Protein AF-A0A1R1PCW1-F1 (afdb_monomer)

Solvent-accessible surface area (backbone atoms only — not comparable to full-atom values): 8285 Å² total; per-residue (Å²): 112,79,89,74,52,77,77,61,28,84,43,66,65,52,52,36,49,48,35,47,77,70,42,44,34,73,28,64,72,43,36,68,66,55,45,55,76,49,41,40,79,37,82,90,76,68,29,29,29,62,71,66,71,67,72,81,50,54,88,47,50,63,68,68,56,58,61,40,69,59,58,64,65,68,53,95,63,94,82,86,73,84,43,74,48,94,74,77,80,56,69,50,81,90,45,47,76,38,50,60,54,39,39,44,66,66,45,47,50,54,51,50,53,53,34,55,75,67,64,71,56,57,70,67,60,52,52,55,51,49,63,63,65,76,73,116

Sequence (136 aa):
MLILRPQSFPNYAGAINYYIYSGLINNLDSACLSVPSLVRLNEETSKYEWVTDLLSSRAYWESWYKDMSKKFISLSVPRLLVLAGKFQLSIFKGCGHILHEDSPLEFADVLYTFANRNKALDPEFILALKAKYTKQ

pLDDT: mean 83.74, std 12.59, range [38.03, 94.5]

Radius of gyration: 19.02 Å; Cα contacts (8 Å, |Δi|>4): 115; chains: 1; bounding box: 40×32×51 Å

Secondary structure (DSSP, 8-state):
-GGGS-SEESSHHHHHHHHHHTTS---HHHHHHHGGGGEEEETTTTEEEESS-TGGGHHHHHHHHTTHHHHHHH-SS-----EESSSSSSEETT--S-HHHHSHHHHHHHHHHHHHHTT-S-HHHHHHHHHHHTT-

Structure (mmCIF, N/CA/C/O backbone):
data_AF-A0A1R1PCW1-F1
#
_entry.id   AF-A0A1R1PCW1-F1
#
loop_
_atom_site.group_PDB
_atom_site.id
_atom_site.type_symbol
_atom_site.label_atom_id
_atom_site.label_alt_id
_atom_site.label_comp_id
_atom_site.label_asym_id
_atom_site.label_entity_id
_atom_site.label_seq_id
_atom_site.pdbx_PDB_ins_code
_atom_site.Cartn_x
_atom_site.Cartn_y
_atom_site.Cartn_z
_atom_site.occupancy
_atom_site.B_iso_or_equiv
_atom_site.auth_seq_id
_atom_site.auth_comp_id
_atom_site.auth_asym_id
_atom_site.auth_atom_id
_atom_site.pdbx_PDB_model_num
ATOM 1 N N . MET A 1 1 ? -1.527 8.805 -14.123 1.00 56.31 1 MET A N 1
ATOM 2 C CA . MET A 1 1 ? -0.655 8.038 -13.208 1.00 56.31 1 MET A CA 1
ATOM 3 C C . MET A 1 1 ? -0.327 6.657 -13.779 1.00 56.31 1 MET A C 1
ATOM 5 O O . MET A 1 1 ? 0.819 6.455 -14.133 1.00 56.31 1 MET A O 1
ATOM 9 N N . LEU A 1 2 ? -1.300 5.763 -14.016 1.00 62.94 2 LEU A N 1
ATOM 10 C CA . LEU A 1 2 ? -1.026 4.426 -14.592 1.00 62.94 2 LEU A CA 1
ATOM 11 C C . LEU A 1 2 ? -0.598 4.423 -16.070 1.00 62.94 2 LEU A C 1
ATOM 13 O O . LEU A 1 2 ? 0.205 3.594 -16.467 1.00 62.94 2 LEU A O 1
ATOM 17 N N . ILE A 1 3 ? -1.080 5.380 -16.870 1.00 67.19 3 ILE A N 1
ATOM 18 C CA . ILE A 1 3 ? -0.712 5.519 -18.295 1.00 67.19 3 ILE A CA 1
ATOM 19 C C . ILE A 1 3 ? 0.741 6.009 -18.466 1.00 67.19 3 ILE A C 1
ATOM 21 O O . ILE A 1 3 ? 1.352 5.790 -19.502 1.00 67.19 3 ILE A O 1
ATOM 25 N N . LEU A 1 4 ? 1.310 6.647 -17.434 1.00 75.69 4 LEU A N 1
ATOM 26 C CA . LEU A 1 4 ? 2.691 7.147 -17.426 1.00 75.69 4 LEU A CA 1
ATOM 27 C C . LEU A 1 4 ? 3.678 6.133 -16.821 1.00 75.69 4 LEU A C 1
ATOM 29 O O . LEU A 1 4 ? 4.851 6.451 -16.637 1.00 75.69 4 LEU A O 1
ATOM 33 N N . ARG A 1 5 ? 3.205 4.933 -16.459 1.00 84.44 5 ARG A N 1
ATOM 34 C CA . ARG A 1 5 ? 4.042 3.886 -15.874 1.00 84.44 5 ARG A CA 1
ATOM 35 C C . ARG A 1 5 ? 4.976 3.324 -16.958 1.00 84.44 5 ARG A C 1
ATOM 37 O O . ARG A 1 5 ? 4.482 2.961 -18.027 1.00 84.44 5 ARG A O 1
ATOM 44 N N . PRO A 1 6 ? 6.293 3.216 -16.707 1.00 86.75 6 PRO A N 1
ATOM 45 C CA . PRO A 1 6 ? 7.206 2.532 -17.617 1.00 86.75 6 PRO A CA 1
ATOM 46 C C . PRO A 1 6 ? 6.735 1.097 -17.861 1.00 86.75 6 PRO A C 1
ATOM 48 O O . PRO A 1 6 ? 6.279 0.446 -16.926 1.00 86.75 6 PRO A O 1
ATOM 51 N N . GLN A 1 7 ? 6.845 0.597 -19.091 1.00 86.25 7 GLN A N 1
ATOM 52 C CA . GLN A 1 7 ? 6.435 -0.778 -19.420 1.00 86.25 7 GLN A CA 1
ATOM 53 C C . GLN A 1 7 ? 7.426 -1.822 -18.890 1.00 86.25 7 GLN A C 1
ATOM 55 O O . GLN A 1 7 ? 7.032 -2.913 -18.494 1.00 86.25 7 GLN A O 1
ATOM 60 N N . SER A 1 8 ? 8.710 -1.466 -18.838 1.00 89.75 8 SER A N 1
ATOM 61 C CA . SER A 1 8 ? 9.785 -2.353 -18.402 1.00 89.75 8 SER A CA 1
ATOM 62 C C . SER A 1 8 ? 10.944 -1.562 -17.800 1.00 89.75 8 SER A C 1
ATOM 64 O O . SER A 1 8 ? 11.164 -0.411 -18.186 1.00 89.75 8 SER A O 1
ATOM 66 N N . PHE A 1 9 ? 11.743 -2.205 -16.956 1.00 91.81 9 PHE A N 1
ATOM 67 C CA . PHE A 1 9 ? 12.973 -1.666 -16.382 1.00 91.81 9 PHE A CA 1
ATOM 68 C C . PHE A 1 9 ? 14.193 -2.501 -16.785 1.00 91.81 9 PHE A C 1
ATOM 70 O O . PHE A 1 9 ? 14.072 -3.707 -17.002 1.00 91.81 9 PHE A O 1
ATOM 77 N N . PRO A 1 10 ? 15.388 -1.890 -16.851 1.00 90.19 10 PRO A N 1
ATOM 78 C CA . 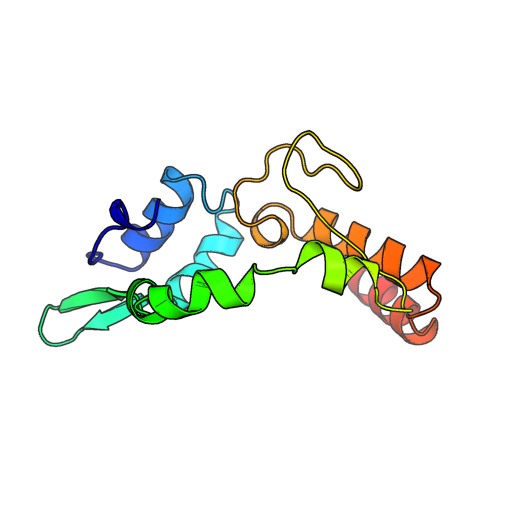PRO A 1 10 ? 16.621 -2.624 -17.136 1.00 90.19 10 PRO A CA 1
ATOM 79 C C . PRO A 1 10 ? 17.090 -3.486 -15.952 1.00 90.19 10 PRO A C 1
ATOM 81 O O . PRO A 1 10 ? 17.771 -4.483 -16.150 1.00 90.19 10 PRO A O 1
ATOM 84 N N . ASN A 1 11 ? 16.760 -3.102 -14.716 1.00 90.69 11 ASN A N 1
ATOM 85 C CA . ASN A 1 11 ? 17.148 -3.796 -13.488 1.00 90.69 11 ASN A CA 1
ATOM 86 C C . ASN A 1 11 ? 16.221 -3.404 -12.322 1.00 90.69 11 ASN A C 1
ATOM 88 O O . ASN A 1 11 ? 15.455 -2.441 -12.429 1.00 90.69 11 ASN A O 1
ATOM 92 N N . TYR A 1 12 ? 16.326 -4.116 -11.193 1.00 90.19 12 TYR A N 1
ATOM 93 C CA . TYR A 1 12 ? 15.581 -3.800 -9.966 1.00 90.19 12 TYR A CA 1
ATOM 94 C C . TYR A 1 12 ? 15.830 -2.372 -9.467 1.00 90.19 12 TYR A C 1
ATOM 96 O O . TYR A 1 12 ? 14.890 -1.702 -9.048 1.00 90.19 12 TYR A O 1
ATOM 104 N N . ALA A 1 13 ? 17.066 -1.871 -9.566 1.00 91.69 13 ALA A N 1
ATOM 105 C CA . ALA A 1 13 ? 17.397 -0.510 -9.147 1.00 91.69 13 ALA A CA 1
ATOM 106 C C . ALA A 1 13 ? 16.630 0.548 -9.959 1.00 91.69 13 ALA A C 1
ATOM 108 O O . ALA A 1 13 ? 16.196 1.551 -9.405 1.00 91.69 13 ALA A O 1
ATOM 109 N N . GLY A 1 14 ? 16.389 0.311 -11.250 1.00 91.31 14 GLY A N 1
ATOM 110 C CA . GLY A 1 14 ? 15.570 1.173 -12.099 1.00 91.31 14 GLY A CA 1
ATOM 111 C C . GLY A 1 14 ? 14.113 1.228 -11.642 1.00 91.31 14 GLY A C 1
ATOM 112 O O . GLY A 1 14 ? 13.524 2.309 -11.624 1.00 91.31 14 GLY A O 1
ATOM 113 N N . ALA A 1 15 ? 13.555 0.091 -11.219 1.00 91.19 15 ALA A N 1
ATOM 114 C CA . ALA A 1 15 ? 12.212 0.037 -10.647 1.00 91.19 15 ALA A CA 1
ATOM 115 C C . ALA A 1 15 ? 12.146 0.770 -9.295 1.00 91.19 15 ALA A C 1
ATOM 117 O O . ALA A 1 15 ? 11.252 1.589 -9.095 1.00 91.19 15 ALA A O 1
ATOM 118 N N . ILE A 1 16 ? 13.116 0.543 -8.401 1.00 92.44 16 ILE A N 1
ATOM 119 C CA . ILE A 1 16 ? 13.203 1.225 -7.095 1.00 92.44 16 ILE A CA 1
ATOM 120 C C . ILE 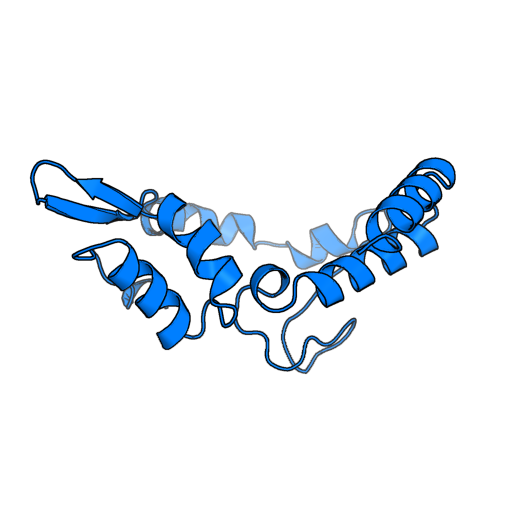A 1 16 ? 13.320 2.740 -7.293 1.00 92.44 16 ILE A C 1
ATOM 122 O O . ILE A 1 16 ? 12.516 3.501 -6.759 1.00 92.44 16 ILE A O 1
ATOM 126 N N . ASN A 1 17 ? 14.255 3.180 -8.137 1.00 91.88 17 ASN A N 1
ATOM 127 C CA . ASN A 1 17 ? 14.455 4.593 -8.447 1.00 91.88 17 ASN A CA 1
ATOM 128 C C . ASN A 1 17 ? 13.190 5.234 -9.014 1.00 91.88 17 ASN A C 1
ATOM 130 O O . ASN A 1 17 ? 12.870 6.364 -8.658 1.00 91.88 17 ASN A O 1
ATOM 134 N N . TYR A 1 18 ? 12.438 4.527 -9.861 1.00 90.81 18 TYR A N 1
ATOM 135 C CA . TYR A 1 18 ? 11.163 5.035 -10.355 1.00 90.81 18 TYR A CA 1
ATOM 136 C C . TYR A 1 18 ? 10.176 5.328 -9.218 1.00 90.81 18 TYR A C 1
ATOM 138 O O . TYR A 1 18 ? 9.560 6.393 -9.232 1.00 90.81 18 TYR A O 1
ATOM 146 N N . TYR A 1 19 ? 10.043 4.449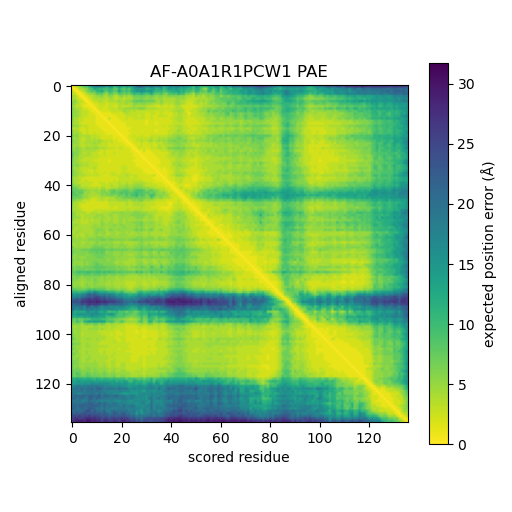 -8.220 1.00 89.75 19 TYR A N 1
ATOM 147 C CA . TYR A 1 19 ? 9.159 4.691 -7.068 1.00 89.75 19 TYR A CA 1
ATOM 148 C C . TYR A 1 19 ? 9.582 5.910 -6.244 1.00 89.75 19 TYR A C 1
ATOM 150 O O . TYR A 1 19 ? 8.721 6.720 -5.896 1.00 89.75 19 TYR A O 1
ATOM 158 N N . ILE A 1 20 ? 10.889 6.075 -6.019 1.00 89.19 20 ILE A N 1
ATOM 159 C CA . ILE A 1 20 ? 11.443 7.226 -5.295 1.00 89.19 20 ILE A CA 1
ATOM 160 C C . ILE A 1 20 ? 11.241 8.527 -6.084 1.00 89.19 20 ILE A C 1
ATOM 162 O O . ILE A 1 20 ? 10.682 9.492 -5.569 1.00 89.19 20 ILE A O 1
ATOM 166 N N . TYR A 1 21 ? 11.633 8.564 -7.361 1.00 88.69 21 TYR A N 1
ATOM 167 C CA . TYR A 1 21 ? 11.538 9.778 -8.184 1.00 88.69 21 TYR A CA 1
ATOM 168 C C . TYR A 1 21 ? 10.102 10.174 -8.528 1.00 88.69 21 TYR A C 1
ATOM 170 O O . TYR A 1 21 ? 9.820 11.357 -8.707 1.00 88.69 21 TYR A O 1
ATOM 178 N N . SER A 1 22 ? 9.188 9.207 -8.634 1.00 86.25 22 SER A N 1
ATOM 179 C CA . SER A 1 22 ? 7.766 9.492 -8.859 1.00 86.25 22 SER A CA 1
ATOM 180 C C . SER A 1 22 ? 7.032 9.953 -7.596 1.00 86.25 22 SER A C 1
ATOM 182 O O . SER A 1 22 ? 5.881 10.377 -7.704 1.00 86.25 22 SER A O 1
ATOM 184 N N . GLY A 1 23 ? 7.670 9.887 -6.419 1.00 84.56 23 GLY A N 1
ATOM 185 C CA . GLY A 1 23 ? 7.049 10.223 -5.135 1.00 84.56 23 GLY A CA 1
ATOM 186 C C . GLY A 1 23 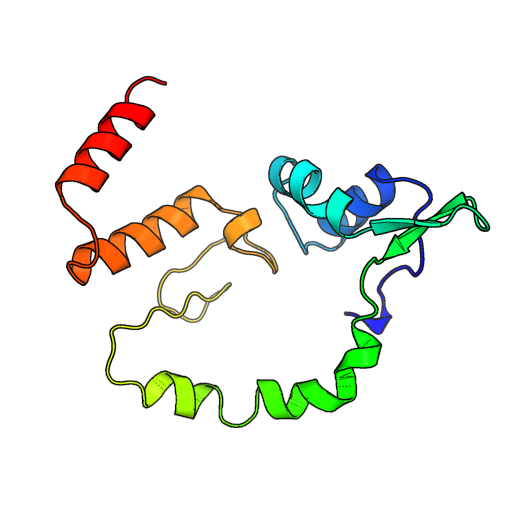? 5.949 9.243 -4.715 1.00 84.56 23 GLY A C 1
ATOM 187 O O . GLY A 1 23 ? 5.047 9.607 -3.958 1.00 84.56 23 GLY A O 1
ATOM 188 N N . LEU A 1 24 ? 5.974 8.011 -5.242 1.00 86.12 24 LEU A N 1
ATOM 189 C CA . LEU A 1 24 ? 5.044 6.953 -4.837 1.00 86.12 24 LEU A CA 1
ATOM 190 C C . LEU A 1 24 ? 5.408 6.413 -3.451 1.00 86.12 24 LEU A C 1
ATOM 192 O O . LEU A 1 24 ? 4.513 6.231 -2.625 1.00 86.12 24 LEU A O 1
ATOM 196 N N . ILE A 1 25 ? 6.706 6.189 -3.230 1.00 89.50 25 ILE A N 1
ATOM 197 C CA . ILE A 1 25 ? 7.311 5.812 -1.950 1.00 89.50 25 ILE A CA 1
ATOM 198 C C . ILE A 1 25 ? 8.482 6.767 -1.717 1.00 89.50 25 ILE A C 1
ATOM 200 O O . ILE A 1 25 ? 9.338 6.919 -2.584 1.00 89.50 25 ILE A O 1
ATOM 204 N N . ASN A 1 26 ? 8.531 7.393 -0.551 1.00 88.69 26 ASN A N 1
ATOM 205 C CA . ASN A 1 26 ? 9.595 8.297 -0.124 1.00 88.69 26 ASN A CA 1
ATOM 206 C C . ASN A 1 26 ? 10.657 7.573 0.722 1.00 88.69 26 ASN A C 1
ATOM 208 O O . ASN A 1 26 ? 11.792 8.037 0.818 1.00 88.69 26 ASN A O 1
ATOM 212 N N . ASN A 1 27 ? 10.306 6.437 1.332 1.00 90.00 27 ASN A N 1
ATOM 213 C CA . ASN A 1 27 ? 11.212 5.626 2.141 1.00 90.00 27 ASN A CA 1
ATOM 214 C C . ASN A 1 27 ? 12.021 4.640 1.280 1.00 90.00 27 ASN A C 1
ATOM 216 O O . ASN A 1 27 ? 11.484 3.659 0.759 1.00 90.00 27 ASN A O 1
ATOM 220 N N . LEU A 1 28 ? 13.331 4.878 1.177 1.00 90.75 28 LEU A N 1
ATOM 221 C CA . LEU A 1 28 ? 14.236 4.045 0.386 1.00 90.75 28 LEU A CA 1
ATOM 222 C C . LEU A 1 28 ? 14.345 2.609 0.910 1.00 90.75 28 LEU A C 1
ATOM 224 O O . LEU A 1 28 ? 14.359 1.681 0.103 1.00 90.75 28 LEU A O 1
ATOM 228 N N . ASP A 1 29 ? 14.393 2.416 2.227 1.00 91.75 29 ASP A N 1
ATOM 229 C CA . ASP A 1 29 ? 14.531 1.084 2.823 1.00 91.75 29 ASP A CA 1
ATOM 230 C C . ASP A 1 29 ? 13.283 0.240 2.553 1.00 91.75 29 ASP A C 1
ATOM 232 O O . ASP A 1 29 ? 13.385 -0.925 2.161 1.00 91.75 29 ASP A O 1
ATOM 236 N N . SER A 1 30 ? 12.098 0.852 2.674 1.00 93.25 30 SER A N 1
ATOM 237 C CA . SER A 1 30 ? 10.835 0.194 2.321 1.00 93.25 30 SER A CA 1
ATOM 238 C C . SER A 1 30 ? 10.794 -0.157 0.837 1.00 93.25 30 SER A C 1
ATOM 240 O O . SER A 1 30 ? 10.537 -1.309 0.490 1.00 93.25 30 SER A O 1
ATOM 242 N N . ALA A 1 31 ? 11.140 0.794 -0.039 1.00 92.44 31 ALA A N 1
ATOM 243 C CA . ALA A 1 31 ? 11.144 0.572 -1.482 1.00 92.44 31 ALA A CA 1
ATOM 244 C C . ALA A 1 31 ? 12.111 -0.551 -1.898 1.00 92.44 31 ALA A C 1
ATOM 246 O O . ALA A 1 31 ? 11.769 -1.372 -2.748 1.00 92.44 31 ALA A O 1
ATOM 247 N N . CYS A 1 32 ? 13.298 -0.634 -1.286 1.00 92.81 32 CYS A N 1
ATOM 248 C CA . CYS A 1 32 ? 14.258 -1.709 -1.551 1.00 92.81 32 CYS A CA 1
ATOM 249 C C . CYS A 1 32 ? 13.708 -3.101 -1.204 1.00 92.81 32 CYS A C 1
ATOM 251 O O . CYS A 1 32 ? 14.100 -4.080 -1.838 1.00 92.81 32 CYS A O 1
ATOM 253 N N . LEU A 1 33 ? 12.807 -3.196 -0.224 1.00 93.25 33 LEU A N 1
ATOM 254 C CA . LEU A 1 33 ? 12.196 -4.455 0.202 1.00 93.25 33 LEU A CA 1
ATOM 255 C C . LEU A 1 33 ? 10.925 -4.791 -0.590 1.00 93.25 33 LEU A C 1
ATOM 257 O O . LEU A 1 33 ? 10.742 -5.939 -0.995 1.00 93.25 33 LEU A O 1
ATOM 261 N N . SER A 1 34 ? 10.046 -3.813 -0.823 1.00 93.38 34 SER A N 1
ATOM 262 C CA . SER A 1 34 ? 8.726 -4.030 -1.426 1.00 93.38 34 SER A CA 1
ATOM 263 C C . SER A 1 34 ? 8.771 -4.082 -2.957 1.00 93.38 34 SER A C 1
ATOM 265 O O . SER A 1 34 ? 8.187 -4.986 -3.565 1.00 93.38 34 SER A O 1
ATOM 267 N N . VAL A 1 35 ? 9.504 -3.167 -3.601 1.00 92.00 35 VAL A N 1
ATOM 268 C CA . VAL A 1 35 ? 9.483 -2.971 -5.062 1.00 92.00 35 VAL A CA 1
ATOM 269 C C . VAL A 1 35 ? 9.990 -4.177 -5.859 1.00 92.00 35 VAL A C 1
ATOM 271 O O . VAL A 1 35 ? 9.366 -4.481 -6.880 1.00 92.00 35 VAL A O 1
ATOM 274 N N . PRO A 1 36 ? 11.048 -4.911 -5.452 1.00 92.12 36 PRO A N 1
ATOM 275 C CA . PRO A 1 36 ? 11.516 -6.066 -6.218 1.00 92.12 36 PRO A CA 1
ATOM 276 C C . PRO A 1 36 ? 10.441 -7.131 -6.446 1.00 92.12 36 PRO A C 1
ATOM 278 O O . PRO A 1 36 ? 10.423 -7.757 -7.499 1.00 92.12 36 PRO A O 1
ATOM 281 N N . SER A 1 37 ? 9.502 -7.294 -5.510 1.00 92.88 37 SER A N 1
ATOM 282 C CA . SER A 1 37 ? 8.395 -8.251 -5.643 1.00 92.88 37 SER A CA 1
ATOM 283 C C . SER A 1 37 ? 7.335 -7.843 -6.678 1.00 92.88 37 SER A C 1
ATOM 285 O O . SER A 1 37 ? 6.530 -8.671 -7.104 1.00 92.88 37 SER A O 1
ATOM 287 N N . LEU A 1 38 ? 7.333 -6.576 -7.106 1.00 91.81 38 LEU A N 1
ATOM 288 C CA . LEU A 1 38 ? 6.361 -6.023 -8.053 1.00 91.81 38 LEU A CA 1
ATOM 289 C C . LEU A 1 38 ? 6.767 -6.233 -9.514 1.00 91.81 38 LEU A C 1
ATOM 291 O O . LEU A 1 38 ? 5.941 -6.033 -10.412 1.00 91.81 38 LEU A O 1
ATOM 295 N N . VAL A 1 39 ? 8.023 -6.610 -9.760 1.00 93.25 39 VAL A N 1
ATOM 296 C CA . VAL A 1 39 ? 8.580 -6.823 -11.096 1.00 93.25 39 VAL A CA 1
ATOM 297 C C . VAL A 1 39 ? 9.149 -8.234 -11.233 1.00 93.25 39 VAL A C 1
ATOM 299 O O . VAL A 1 39 ? 9.644 -8.819 -10.276 1.00 93.25 39 VAL A O 1
ATOM 302 N N . ARG A 1 40 ? 9.081 -8.794 -12.438 1.00 93.50 40 ARG A N 1
ATOM 303 C CA . ARG A 1 40 ? 9.622 -10.111 -12.785 1.00 93.50 40 ARG A CA 1
ATOM 304 C C . ARG A 1 40 ? 10.552 -9.972 -13.981 1.00 93.50 40 ARG A C 1
ATOM 306 O O . ARG A 1 40 ? 10.260 -9.213 -14.900 1.00 93.50 40 ARG A O 1
ATOM 313 N N . LEU A 1 41 ? 11.652 -10.722 -13.974 1.00 92.69 41 LEU A N 1
ATOM 314 C CA . LEU A 1 41 ? 12.513 -10.851 -15.144 1.00 92.69 41 LEU A CA 1
ATOM 315 C C . LEU A 1 41 ? 11.778 -11.625 -16.245 1.00 92.69 41 LEU A C 1
ATOM 317 O O . LEU A 1 41 ? 11.347 -12.758 -16.029 1.00 92.69 41 LEU A O 1
ATOM 321 N N . ASN A 1 42 ? 11.653 -11.012 -17.413 1.00 90.62 42 ASN A N 1
ATOM 322 C CA . ASN A 1 42 ? 11.239 -11.681 -18.633 1.00 90.62 42 ASN A CA 1
ATOM 323 C C . ASN A 1 42 ? 12.501 -12.199 -19.345 1.00 90.62 42 ASN A C 1
ATOM 325 O O . ASN A 1 42 ? 13.355 -11.408 -19.751 1.00 90.62 42 ASN A O 1
ATOM 329 N N . GLU A 1 43 ? 12.644 -13.523 -19.450 1.00 89.94 43 GLU A N 1
ATOM 330 C CA . GLU A 1 43 ? 13.834 -14.172 -20.021 1.00 89.94 43 GL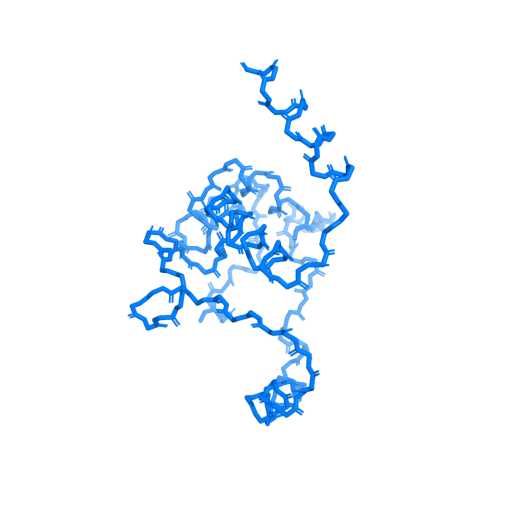U A CA 1
ATOM 331 C C . GLU A 1 43 ? 13.998 -13.889 -21.522 1.00 89.94 43 GLU A C 1
ATOM 333 O O . GLU A 1 43 ? 15.124 -13.787 -22.005 1.00 89.94 43 GLU A O 1
ATOM 338 N N . GLU A 1 44 ? 12.900 -13.673 -22.251 1.00 89.06 44 GLU A N 1
ATOM 339 C CA . GLU A 1 44 ? 12.928 -13.406 -23.695 1.00 89.06 44 GLU A CA 1
ATOM 340 C C . GLU A 1 44 ? 13.441 -11.996 -24.003 1.00 89.06 44 GLU A C 1
ATOM 342 O O . GLU A 1 44 ? 14.218 -11.788 -24.935 1.00 89.06 44 GLU A O 1
ATOM 347 N N . THR A 1 45 ? 13.020 -11.009 -23.209 1.00 86.44 45 THR A N 1
ATOM 348 C CA . THR A 1 45 ? 13.388 -9.601 -23.416 1.00 86.44 45 THR A CA 1
ATOM 349 C C . THR A 1 45 ? 14.590 -9.170 -22.579 1.00 86.44 45 THR A C 1
ATOM 351 O O . THR A 1 45 ? 15.126 -8.082 -22.807 1.00 86.44 45 THR A O 1
ATOM 354 N N . SER A 1 46 ? 15.023 -10.003 -21.622 1.00 90.31 46 SER A N 1
ATOM 355 C CA . SER A 1 46 ? 16.037 -9.683 -20.604 1.00 90.31 46 SER A CA 1
ATOM 356 C C . SER A 1 46 ? 15.734 -8.383 -19.841 1.00 90.31 46 SER A C 1
ATOM 358 O O . SER A 1 46 ? 16.643 -7.659 -19.430 1.00 90.31 46 SER A O 1
ATOM 360 N N . LYS A 1 47 ? 14.447 -8.057 -19.670 1.00 91.75 47 LYS A N 1
ATOM 361 C CA . LYS A 1 47 ? 13.970 -6.857 -18.969 1.00 91.75 47 LYS A CA 1
ATOM 362 C C . LYS A 1 47 ? 13.042 -7.226 -17.820 1.00 91.75 47 LYS A C 1
ATOM 364 O O . LYS A 1 47 ? 12.441 -8.295 -17.798 1.00 91.75 47 LYS A O 1
ATOM 369 N N . TYR A 1 48 ? 12.921 -6.315 -16.863 1.00 91.69 48 TYR A N 1
ATOM 370 C CA . TYR A 1 48 ? 12.022 -6.455 -15.724 1.00 91.69 48 TYR A CA 1
ATOM 371 C C . TYR A 1 48 ? 10.671 -5.831 -16.046 1.00 91.69 48 TYR A C 1
ATOM 373 O O . TYR A 1 48 ? 10.581 -4.626 -16.277 1.00 91.69 48 TYR A O 1
ATOM 381 N N . GLU A 1 49 ? 9.623 -6.640 -16.042 1.00 92.75 49 GLU A N 1
ATOM 382 C CA . GLU A 1 49 ? 8.252 -6.232 -16.348 1.00 92.75 49 GLU A CA 1
ATOM 383 C C . GLU A 1 49 ? 7.383 -6.344 -15.097 1.00 92.75 49 GLU A C 1
ATOM 385 O O . GLU A 1 49 ? 7.706 -7.070 -14.157 1.00 92.75 49 GLU A O 1
ATOM 390 N N . TRP A 1 50 ? 6.283 -5.599 -15.047 1.00 92.00 50 TRP A N 1
ATOM 391 C CA . TRP A 1 50 ? 5.382 -5.650 -13.899 1.00 92.00 50 TRP A CA 1
ATOM 392 C C . TRP A 1 50 ? 4.716 -7.017 -13.784 1.00 92.00 50 TRP A C 1
ATOM 394 O O . TRP A 1 50 ? 4.181 -7.532 -14.761 1.00 92.00 50 TRP A O 1
ATOM 404 N N . VAL A 1 51 ? 4.675 -7.566 -12.568 1.00 92.81 51 VAL A N 1
ATOM 405 C CA . VAL A 1 51 ? 4.013 -8.855 -12.302 1.00 92.81 51 VAL A CA 1
ATOM 406 C C . VAL A 1 51 ? 2.519 -8.795 -12.631 1.00 92.81 51 VAL A C 1
ATOM 408 O O . VAL A 1 51 ? 1.951 -9.773 -13.110 1.00 92.81 51 VAL A O 1
ATOM 411 N N . THR A 1 52 ? 1.887 -7.645 -12.389 1.00 89.56 52 THR A N 1
ATOM 412 C CA . THR A 1 52 ? 0.440 -7.469 -12.535 1.00 89.56 52 THR A CA 1
ATOM 413 C C . THR A 1 52 ? 0.117 -6.388 -13.558 1.00 89.56 52 THR A C 1
ATOM 415 O O . THR A 1 52 ? 0.478 -5.219 -13.373 1.00 89.56 52 THR A O 1
ATOM 418 N N . ASP A 1 53 ? -0.659 -6.755 -14.580 1.00 87.25 53 ASP A N 1
ATOM 419 C CA . ASP A 1 53 ? -1.313 -5.791 -15.461 1.00 87.25 53 ASP A CA 1
ATOM 420 C C . ASP A 1 53 ? -2.544 -5.197 -14.768 1.00 87.25 53 ASP A C 1
ATOM 422 O O . ASP A 1 53 ? -3.639 -5.762 -14.774 1.00 87.25 53 ASP A O 1
ATOM 426 N N . LEU A 1 54 ? -2.368 -4.021 -14.167 1.00 86.62 54 LEU A N 1
ATOM 427 C CA . LEU A 1 54 ? -3.455 -3.338 -13.478 1.00 86.62 54 LEU A CA 1
ATOM 428 C C . LEU A 1 54 ? -4.552 -2.860 -14.446 1.00 86.62 54 LEU A C 1
ATOM 430 O O . LEU A 1 54 ? -5.708 -2.763 -14.033 1.00 86.62 54 LEU A O 1
ATOM 434 N N . LEU A 1 55 ? -4.237 -2.590 -15.720 1.00 87.31 55 LEU A N 1
ATOM 435 C CA . LEU A 1 55 ? -5.224 -2.104 -16.692 1.00 87.31 55 LEU A CA 1
ATOM 436 C C . LEU A 1 55 ? -6.235 -3.187 -17.073 1.00 87.31 55 LEU A C 1
ATOM 438 O O . LEU A 1 55 ? -7.401 -2.853 -17.292 1.00 87.31 55 LEU A O 1
ATOM 442 N N . SER A 1 56 ? -5.839 -4.462 -17.052 1.00 90.38 56 SER A N 1
ATOM 443 C CA . SER A 1 56 ? -6.763 -5.594 -17.223 1.00 90.38 56 SER A CA 1
ATOM 444 C C . SER A 1 56 ? -7.931 -5.563 -16.224 1.00 90.38 56 SER A C 1
ATOM 446 O O . SER A 1 56 ? -9.053 -5.953 -16.545 1.00 90.38 56 SER A O 1
ATOM 448 N N . SER A 1 57 ? -7.703 -5.016 -15.024 1.00 91.50 57 SER A N 1
ATOM 449 C CA . SER A 1 57 ? -8.715 -4.921 -13.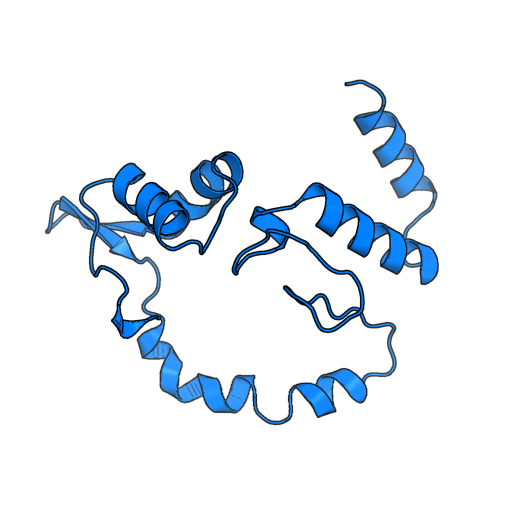968 1.00 91.50 57 SER A CA 1
ATOM 450 C C . SER A 1 57 ? -9.642 -3.702 -14.084 1.00 91.50 57 SER A C 1
ATOM 452 O O . SER A 1 57 ? -10.558 -3.552 -13.273 1.00 91.50 57 SER A O 1
ATOM 454 N N . ARG A 1 58 ? -9.458 -2.839 -15.097 1.00 91.25 58 ARG A N 1
ATOM 455 C CA . ARG A 1 58 ? -10.193 -1.569 -15.255 1.00 91.25 58 ARG A CA 1
ATOM 456 C C . ARG A 1 58 ? -11.711 -1.730 -15.257 1.00 91.25 58 ARG A C 1
ATOM 458 O O . ARG A 1 58 ? -12.404 -0.873 -14.713 1.00 91.25 58 ARG A O 1
ATOM 465 N N . ALA A 1 59 ? -12.221 -2.814 -15.840 1.00 93.81 59 ALA A N 1
ATOM 466 C CA . ALA A 1 59 ? -13.655 -3.099 -15.886 1.00 93.81 59 ALA A CA 1
ATOM 467 C C . ALA A 1 59 ? -14.288 -3.218 -14.485 1.00 93.81 59 ALA A C 1
ATOM 469 O O . ALA A 1 59 ? -15.481 -2.978 -14.326 1.00 93.81 59 ALA A O 1
ATOM 470 N N . TYR A 1 60 ? -13.491 -3.542 -13.461 1.00 93.12 60 TYR A N 1
ATOM 471 C CA . TYR A 1 60 ? -13.965 -3.742 -12.094 1.00 93.12 60 TYR A CA 1
ATOM 472 C C . TYR A 1 60 ? -13.831 -2.500 -11.207 1.00 93.12 60 TYR A C 1
ATOM 474 O O . TYR A 1 60 ? -14.473 -2.445 -10.158 1.00 93.12 60 TYR A O 1
ATOM 482 N N . TRP A 1 61 ? -13.050 -1.489 -11.602 1.00 92.69 61 TRP A N 1
ATOM 483 C CA . TRP A 1 61 ? -12.731 -0.351 -10.731 1.00 92.69 61 TRP A CA 1
ATOM 484 C C . TRP A 1 61 ? -13.977 0.399 -10.264 1.00 92.69 61 TRP A C 1
ATOM 486 O O . TRP A 1 61 ? -14.099 0.703 -9.081 1.00 92.69 61 TRP A O 1
ATOM 496 N N . GLU A 1 62 ? -14.939 0.640 -11.157 1.00 93.75 62 GLU A N 1
ATOM 497 C CA . GLU A 1 62 ? -16.193 1.299 -10.779 1.00 93.75 62 GLU A CA 1
ATOM 498 C C . GLU A 1 62 ? -16.918 0.507 -9.685 1.00 93.75 62 GLU A C 1
ATOM 500 O O . GLU A 1 62 ? -17.342 1.078 -8.683 1.00 93.75 62 GLU A O 1
ATOM 505 N N . SER A 1 63 ? -16.990 -0.819 -9.826 1.00 93.38 63 SER A N 1
ATOM 506 C CA . SER A 1 63 ? -17.651 -1.689 -8.850 1.00 93.38 63 SER A CA 1
ATOM 507 C C . SER A 1 63 ? -16.961 -1.698 -7.482 1.00 93.38 63 SER A C 1
ATOM 509 O O . SER A 1 63 ? -17.647 -1.771 -6.460 1.00 93.38 63 SER A O 1
ATOM 511 N N . TRP A 1 64 ? -15.628 -1.572 -7.445 1.00 92.19 64 TRP A N 1
ATOM 512 C CA . TRP A 1 64 ? -14.852 -1.523 -6.203 1.00 92.19 64 TRP A CA 1
ATOM 513 C C . TRP A 1 64 ? -15.143 -0.252 -5.401 1.00 92.19 64 TRP A C 1
ATOM 515 O O . TRP A 1 64 ? -15.283 -0.314 -4.179 1.00 92.19 64 TRP A O 1
ATOM 525 N N . TYR A 1 65 ? -15.287 0.891 -6.081 1.00 91.12 65 TYR A N 1
ATOM 526 C CA . TYR A 1 65 ? -15.517 2.184 -5.426 1.00 91.12 65 TYR A CA 1
ATOM 527 C C . TYR A 1 65 ? -16.999 2.544 -5.264 1.00 91.12 65 TYR A C 1
ATOM 529 O O . TYR A 1 65 ? -17.341 3.375 -4.414 1.00 91.12 65 TYR A O 1
ATOM 537 N N . LYS A 1 66 ? -17.899 1.921 -6.035 1.00 94.50 66 LYS A N 1
ATOM 538 C CA . LYS A 1 66 ? -19.336 2.203 -5.975 1.00 94.50 66 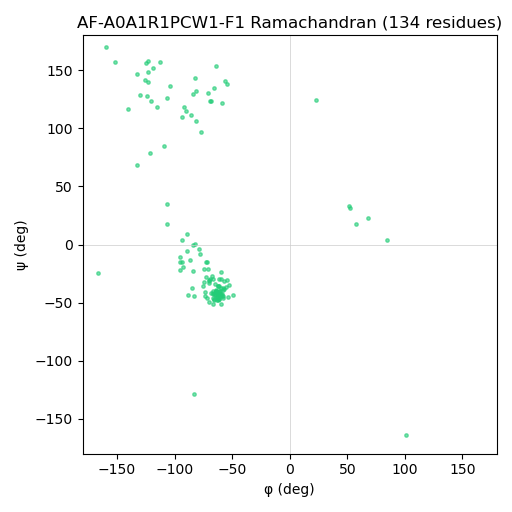LYS A CA 1
ATOM 539 C C . LYS A 1 66 ? -19.893 1.946 -4.574 1.00 94.50 66 LYS A C 1
ATOM 541 O O . LYS A 1 66 ? -19.815 0.844 -4.019 1.00 94.50 66 LYS A O 1
ATOM 546 N N . ASP A 1 67 ? -20.467 3.009 -4.013 1.00 93.38 67 ASP A N 1
ATOM 547 C CA . ASP A 1 67 ? -21.027 3.077 -2.661 1.00 93.38 67 ASP A CA 1
ATOM 548 C C . ASP A 1 67 ? -20.037 2.734 -1.533 1.00 93.38 67 ASP A C 1
ATOM 550 O O . ASP A 1 67 ? -20.464 2.485 -0.405 1.00 93.38 67 ASP A O 1
ATOM 554 N N . MET A 1 68 ? -18.723 2.761 -1.788 1.00 92.69 68 MET A N 1
ATOM 555 C CA . MET A 1 68 ? -17.700 2.415 -0.793 1.00 92.69 68 MET A CA 1
ATOM 556 C C . MET A 1 68 ? -17.857 3.230 0.498 1.00 92.69 68 MET A C 1
ATOM 558 O O . MET A 1 68 ? -17.864 2.654 1.582 1.00 92.69 68 MET A O 1
ATOM 562 N N . SER A 1 69 ? -18.075 4.546 0.403 1.00 91.25 69 SER A N 1
ATOM 563 C CA . SER A 1 69 ? -18.270 5.402 1.583 1.00 91.25 69 SER A CA 1
ATOM 564 C C . SER A 1 69 ? -19.522 5.026 2.379 1.00 91.25 69 SER A C 1
ATOM 566 O O . SER A 1 69 ? -19.480 4.985 3.605 1.00 91.25 69 SER A O 1
ATOM 568 N N . LYS A 1 70 ? -20.630 4.700 1.698 1.00 93.19 70 LYS A N 1
ATOM 569 C CA . LYS A 1 70 ? -21.869 4.269 2.366 1.00 93.19 70 LYS A CA 1
ATOM 570 C C . LYS A 1 70 ? -21.663 2.932 3.072 1.00 93.19 70 LYS A C 1
ATOM 572 O O . LYS A 1 70 ? -22.008 2.822 4.242 1.00 93.19 70 LYS A O 1
ATOM 577 N N . LYS A 1 71 ? -21.043 1.961 2.386 1.00 92.81 71 LYS A N 1
ATOM 578 C CA . LYS A 1 71 ? -20.703 0.638 2.937 1.00 92.81 71 LYS A CA 1
ATOM 579 C C . LYS A 1 71 ? -19.771 0.756 4.142 1.00 92.81 71 LYS A C 1
ATOM 581 O O . LYS A 1 71 ? -19.990 0.091 5.146 1.00 92.81 71 LYS A O 1
ATOM 586 N N . PHE A 1 72 ? -18.764 1.626 4.068 1.00 92.00 72 PHE A N 1
ATOM 587 C CA . PHE A 1 72 ? -17.855 1.888 5.181 1.00 92.00 72 PHE A CA 1
ATOM 588 C C . PHE A 1 72 ? -18.611 2.451 6.391 1.00 92.00 72 PHE A C 1
ATOM 590 O O . PHE A 1 72 ? -18.447 1.952 7.499 1.00 92.00 72 PHE A O 1
ATOM 597 N N . ILE A 1 73 ? -19.486 3.442 6.199 1.00 91.94 73 ILE A N 1
ATOM 598 C CA . ILE A 1 73 ? -20.240 4.063 7.300 1.00 91.94 73 ILE A CA 1
ATOM 599 C C . ILE A 1 73 ? -21.302 3.115 7.881 1.00 91.94 73 ILE A C 1
ATOM 601 O O . ILE A 1 73 ? -21.536 3.159 9.088 1.00 91.94 73 ILE A O 1
ATOM 605 N N . SER A 1 74 ? -21.915 2.249 7.068 1.00 93.88 74 SER A N 1
ATOM 606 C CA . SER A 1 74 ? -23.029 1.385 7.488 1.00 93.88 74 SER A CA 1
ATOM 607 C C . SER A 1 74 ? -22.637 0.220 8.395 1.00 93.88 74 SER A C 1
ATOM 609 O O . SER A 1 74 ? -23.513 -0.406 8.985 1.00 93.88 74 SER A O 1
ATOM 611 N N . LEU A 1 75 ? -21.350 -0.118 8.495 1.00 92.38 75 LEU A N 1
ATOM 612 C CA . LEU A 1 75 ? -20.910 -1.204 9.369 1.00 92.38 75 LEU A CA 1
ATOM 613 C C . LEU A 1 75 ? -21.206 -0.860 10.845 1.00 92.38 75 LEU A C 1
ATOM 615 O O . LEU A 1 75 ? -21.222 0.305 11.249 1.00 92.38 75 LEU A O 1
ATOM 619 N N . SER A 1 76 ? -21.387 -1.865 11.695 1.00 91.50 76 SER A N 1
ATOM 620 C CA . SER A 1 76 ? -21.630 -1.695 13.139 1.00 91.50 76 SER A CA 1
ATOM 621 C C . SER A 1 76 ? -20.406 -2.070 13.986 1.00 91.50 76 SER A C 1
ATOM 623 O O . SER A 1 76 ? -20.537 -2.628 15.070 1.00 91.50 76 SER A O 1
ATOM 625 N N . VAL A 1 77 ? -19.203 -1.800 13.472 1.00 90.81 77 VAL A N 1
ATOM 626 C CA . VAL A 1 77 ? -17.918 -2.087 14.136 1.00 90.81 77 VAL A CA 1
ATOM 627 C C . VAL A 1 77 ? -17.063 -0.825 14.255 1.00 90.81 77 VAL A C 1
ATOM 629 O O . VAL A 1 77 ? -17.232 0.086 13.446 1.00 90.81 77 VAL A O 1
ATOM 632 N N . PRO A 1 78 ? -16.115 -0.725 15.198 1.00 88.88 78 PRO A N 1
ATOM 633 C CA . PRO A 1 78 ? -15.138 0.355 15.170 1.00 88.88 78 PRO A CA 1
ATOM 634 C C . PRO A 1 78 ? -14.406 0.410 13.827 1.00 88.88 78 PRO A C 1
ATOM 636 O O . PRO A 1 78 ? -14.024 -0.622 13.277 1.00 88.88 78 PRO A O 1
ATOM 639 N N . ARG A 1 79 ? -14.190 1.616 13.297 1.00 88.88 79 ARG A N 1
ATOM 640 C CA . ARG A 1 79 ? -13.524 1.830 12.007 1.00 88.88 79 ARG A CA 1
ATOM 641 C C . ARG A 1 79 ? -12.455 2.897 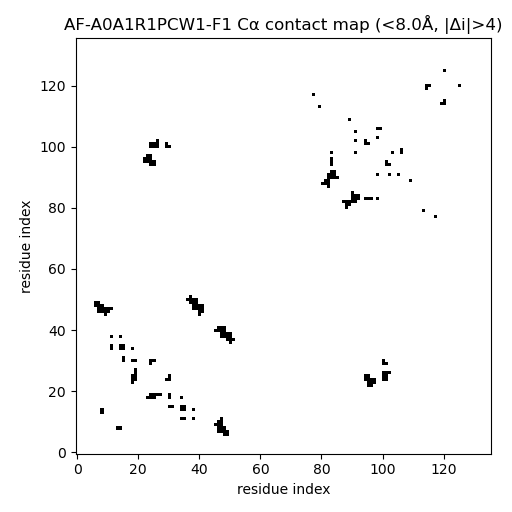12.106 1.00 88.88 79 ARG A C 1
ATOM 643 O O . ARG A 1 79 ? -12.625 3.885 12.817 1.00 88.88 79 ARG A O 1
ATOM 650 N N . LEU A 1 80 ? -11.403 2.708 11.324 1.00 88.56 80 LEU A N 1
ATOM 651 C CA . LEU A 1 80 ? -10.321 3.659 11.154 1.00 88.56 80 LEU A CA 1
ATOM 652 C C . LEU A 1 80 ? -10.181 3.968 9.664 1.00 88.56 80 LEU A C 1
ATOM 654 O O . LEU A 1 80 ? -10.074 3.057 8.847 1.00 88.56 80 LEU A O 1
ATOM 658 N N . LEU A 1 81 ? -10.193 5.254 9.328 1.00 88.50 81 LEU A N 1
ATOM 659 C CA . LEU A 1 81 ? -9.852 5.753 8.002 1.00 88.50 81 LEU A CA 1
ATOM 660 C C . LEU A 1 81 ? -8.584 6.594 8.148 1.00 88.50 81 LEU A C 1
ATOM 662 O O . LEU A 1 81 ? -8.588 7.581 8.882 1.00 88.50 81 LEU A O 1
ATOM 666 N N . VAL A 1 82 ? -7.510 6.184 7.475 1.00 84.12 82 VAL A N 1
ATOM 667 C CA . VAL A 1 82 ? -6.229 6.899 7.466 1.00 84.12 82 VAL A CA 1
ATOM 668 C C . VAL A 1 82 ? -6.066 7.561 6.106 1.00 84.12 82 VAL A C 1
ATOM 670 O O . VAL A 1 82 ? -6.186 6.897 5.078 1.00 84.12 82 VAL A O 1
ATOM 673 N N . LEU A 1 83 ? -5.828 8.871 6.099 1.00 80.94 83 LEU A N 1
ATOM 674 C CA . LEU A 1 83 ? -5.740 9.677 4.884 1.00 80.94 83 LEU A CA 1
ATOM 675 C C . LEU A 1 83 ? -4.386 10.386 4.822 1.00 80.94 83 LEU A C 1
ATOM 677 O O . LEU A 1 83 ? -3.902 10.909 5.825 1.00 80.94 83 LEU A O 1
ATOM 681 N N . ALA A 1 84 ? -3.803 10.436 3.625 1.00 69.69 84 ALA A N 1
ATOM 682 C CA . ALA A 1 84 ? -2.643 11.269 3.337 1.00 69.69 84 ALA A CA 1
ATOM 683 C C . ALA A 1 84 ? -3.112 12.711 3.072 1.00 69.69 84 ALA A C 1
ATOM 685 O O . ALA A 1 84 ? -4.040 12.931 2.291 1.00 69.69 84 ALA A O 1
ATOM 686 N N . GLY A 1 85 ? -2.476 13.706 3.698 1.00 61.59 85 GLY A N 1
ATOM 687 C CA . GLY A 1 85 ? -2.748 15.126 3.438 1.00 61.59 85 GLY A CA 1
ATOM 688 C C . GLY A 1 85 ? -3.642 15.841 4.464 1.00 61.59 85 GLY A C 1
ATOM 689 O O . GLY A 1 85 ? -3.797 15.420 5.605 1.00 61.59 85 GLY A O 1
ATOM 690 N N . LYS A 1 86 ? -4.172 17.013 4.080 1.00 41.56 86 LYS A N 1
ATOM 691 C CA . LYS A 1 86 ? -4.712 18.033 5.009 1.00 41.56 86 LYS A CA 1
ATOM 692 C C . LYS A 1 86 ? -6.125 17.779 5.568 1.00 41.56 86 LYS A C 1
ATOM 694 O O . LYS A 1 86 ? -6.562 18.554 6.413 1.00 41.56 86 LYS A O 1
ATOM 699 N N . PHE A 1 87 ? -6.833 16.731 5.150 1.00 40.00 87 PHE A N 1
ATOM 700 C CA . PHE A 1 87 ? -8.220 16.478 5.569 1.00 40.00 87 PHE A CA 1
ATOM 701 C C . PHE A 1 87 ? -8.307 15.253 6.516 1.00 40.00 87 PHE A C 1
ATOM 703 O O . PHE A 1 87 ? -8.507 14.133 6.078 1.00 40.00 87 PHE A O 1
ATOM 710 N N . GLN A 1 88 ? -8.064 15.522 7.809 1.00 38.03 88 GLN A N 1
ATOM 711 C CA . GLN A 1 88 ? -8.339 14.800 9.083 1.00 38.03 88 GLN A CA 1
ATOM 712 C C . GLN A 1 88 ? -8.560 13.260 9.165 1.00 38.03 88 GLN A C 1
ATOM 714 O O . GLN A 1 88 ? -9.530 12.735 8.633 1.00 38.03 88 GLN A O 1
ATOM 719 N N . LEU A 1 89 ? -7.756 12.577 10.013 1.00 55.31 89 LEU A N 1
ATOM 720 C CA . LEU A 1 89 ? -8.068 12.107 11.401 1.00 55.31 89 LEU A CA 1
ATOM 721 C C . LEU A 1 89 ? -6.765 11.669 12.131 1.00 55.31 89 LEU A C 1
ATOM 723 O O . LEU A 1 89 ? -6.644 11.807 13.344 1.00 55.31 89 LEU A O 1
ATOM 727 N N . SER A 1 90 ? -5.732 11.290 11.373 1.00 57.91 90 SER A N 1
ATOM 728 C CA . SER A 1 90 ? -4.309 11.317 11.758 1.00 57.91 90 SER A CA 1
ATOM 729 C C . SER A 1 90 ? -3.529 11.780 10.525 1.00 57.91 90 SER A C 1
ATOM 731 O O . SER A 1 90 ? -3.651 11.166 9.469 1.00 57.91 90 SER A O 1
ATOM 733 N N . ILE A 1 91 ? -2.860 12.934 10.605 1.00 61.84 91 ILE A N 1
ATOM 734 C CA . ILE A 1 91 ? -2.230 13.579 9.443 1.00 61.84 91 ILE A CA 1
ATOM 735 C C . ILE A 1 91 ? -0.777 13.137 9.363 1.00 61.84 91 ILE A C 1
ATOM 737 O O . ILE A 1 91 ? 0.046 13.612 10.138 1.00 61.84 91 ILE A O 1
ATOM 741 N N . PHE A 1 92 ? -0.471 12.331 8.356 1.00 64.81 92 PHE A N 1
ATOM 742 C CA . PHE A 1 92 ? 0.894 11.997 7.979 1.00 64.81 92 PHE A CA 1
ATOM 743 C C . PHE A 1 92 ? 1.461 13.124 7.116 1.00 64.81 92 PHE A C 1
ATOM 745 O O . PHE A 1 92 ? 1.046 13.326 5.967 1.00 64.81 92 PHE A O 1
ATOM 752 N N . LYS A 1 93 ? 2.363 13.926 7.683 1.00 64.44 93 LYS A N 1
ATOM 753 C CA . LYS A 1 93 ? 3.027 15.010 6.948 1.00 64.44 93 LYS A CA 1
ATOM 754 C C . LYS A 1 93 ? 4.225 14.439 6.192 1.00 64.44 93 LYS A C 1
ATOM 756 O O . LYS A 1 93 ? 5.071 13.797 6.793 1.00 64.44 93 LYS A O 1
ATOM 761 N N . GLY A 1 94 ? 4.323 14.726 4.894 1.00 66.56 94 GLY A N 1
ATOM 762 C CA . GLY A 1 94 ? 5.475 14.318 4.079 1.00 66.56 94 GLY A CA 1
ATOM 763 C C . GLY A 1 94 ? 5.406 12.899 3.503 1.00 66.56 94 GLY A C 1
ATOM 764 O O . GLY A 1 94 ? 6.346 12.488 2.830 1.00 66.56 94 GLY A O 1
ATOM 765 N N . CYS A 1 95 ? 4.304 12.171 3.703 1.00 73.88 95 CYS A N 1
ATOM 766 C CA . CYS A 1 95 ? 4.060 10.913 2.997 1.00 73.88 95 CYS A CA 1
ATOM 767 C C . CYS A 1 95 ? 3.478 11.175 1.604 1.00 73.88 95 CYS A C 1
ATOM 769 O O . CYS A 1 95 ? 2.673 12.094 1.415 1.00 73.88 95 CYS A O 1
ATOM 771 N N . GLY A 1 96 ? 3.894 10.356 0.645 1.00 73.25 96 GLY A N 1
ATOM 772 C CA . GLY A 1 96 ? 3.348 10.280 -0.697 1.00 73.25 96 GLY A CA 1
ATOM 773 C C . GLY A 1 96 ? 2.098 9.403 -0.735 1.00 73.25 96 GLY A C 1
ATOM 774 O O . GLY A 1 96 ? 1.140 9.597 0.018 1.00 73.25 96 GLY A O 1
ATOM 775 N N . HIS A 1 97 ? 2.082 8.446 -1.659 1.00 80.31 97 HIS A N 1
ATOM 776 C CA . HIS A 1 97 ? 0.902 7.626 -1.928 1.00 80.31 97 HIS A CA 1
ATOM 777 C C . HIS A 1 97 ? 0.758 6.422 -0.992 1.00 80.31 97 HIS A C 1
ATOM 779 O O . HIS A 1 97 ? -0.359 5.928 -0.816 1.00 80.31 97 HIS A O 1
ATOM 785 N N . ILE A 1 98 ? 1.854 5.955 -0.388 1.00 87.19 98 ILE A N 1
ATOM 786 C CA . ILE A 1 98 ? 1.892 4.706 0.378 1.00 87.19 98 ILE A CA 1
ATOM 787 C C . ILE A 1 98 ? 2.343 4.989 1.816 1.00 87.19 98 ILE A C 1
ATOM 789 O O . ILE A 1 98 ? 3.476 4.750 2.217 1.00 87.19 98 ILE A O 1
ATOM 793 N N . LEU A 1 99 ? 1.399 5.485 2.617 1.00 88.50 99 LEU A N 1
ATOM 794 C CA . LEU A 1 99 ? 1.605 5.953 3.997 1.00 88.50 99 LEU A CA 1
ATOM 795 C C . LEU A 1 99 ? 2.365 4.974 4.901 1.00 88.50 99 LEU A C 1
ATOM 797 O O . LEU A 1 99 ? 3.226 5.384 5.671 1.00 88.50 99 LEU A O 1
ATOM 801 N N . HIS A 1 100 ? 2.023 3.689 4.822 1.00 89.62 100 HIS A N 1
ATOM 802 C CA . HIS A 1 100 ? 2.609 2.655 5.673 1.00 89.62 100 HIS A CA 1
ATOM 803 C C . HIS A 1 100 ? 4.040 2.289 5.263 1.00 89.62 100 HIS A C 1
ATOM 805 O O . HIS A 1 100 ? 4.776 1.764 6.090 1.00 89.62 100 HIS A O 1
ATOM 811 N N . GLU A 1 101 ? 4.434 2.567 4.019 1.00 91.06 101 GLU A N 1
ATOM 812 C CA . GLU A 1 101 ? 5.821 2.431 3.566 1.00 91.06 101 GLU A CA 1
ATOM 813 C C . GLU A 1 101 ? 6.631 3.689 3.895 1.00 91.06 101 GLU A C 1
ATOM 815 O O . GLU A 1 101 ? 7.780 3.593 4.326 1.00 91.06 101 GLU A O 1
ATOM 820 N N . ASP A 1 102 ? 6.016 4.866 3.771 1.00 89.44 102 ASP A N 1
ATOM 821 C CA . ASP A 1 102 ? 6.675 6.148 4.029 1.00 89.44 102 ASP A CA 1
ATOM 822 C C . ASP A 1 102 ? 6.943 6.399 5.516 1.00 89.44 102 ASP A C 1
ATOM 824 O O . ASP A 1 102 ? 8.048 6.792 5.883 1.00 89.44 102 ASP A O 1
ATOM 828 N N . SER A 1 103 ? 5.950 6.145 6.370 1.00 88.75 103 SER A N 1
ATOM 829 C CA . SER A 1 103 ? 6.031 6.362 7.819 1.00 88.75 103 SER A CA 1
ATOM 830 C C . SER A 1 103 ? 5.500 5.141 8.582 1.00 88.75 103 SER A C 1
ATOM 832 O O . SER A 1 103 ? 4.459 5.225 9.243 1.00 88.75 103 SER A O 1
ATOM 834 N N . PRO A 1 104 ? 6.200 3.990 8.529 1.00 90.31 104 PRO A N 1
ATOM 835 C CA . PRO A 1 104 ? 5.724 2.734 9.115 1.00 90.31 104 PRO A CA 1
ATOM 836 C C . PRO A 1 104 ? 5.486 2.824 10.627 1.00 90.31 104 PRO A C 1
ATOM 838 O O . PRO A 1 104 ? 4.518 2.254 11.125 1.00 90.31 104 PRO A O 1
ATOM 841 N N . LEU A 1 105 ? 6.332 3.558 11.360 1.00 87.81 105 LEU A N 1
ATOM 842 C CA . LEU A 1 105 ? 6.212 3.705 12.816 1.00 87.81 105 LEU A CA 1
ATOM 843 C C . LEU A 1 105 ? 4.999 4.551 13.214 1.00 87.81 105 LEU A C 1
ATOM 845 O O . LEU A 1 105 ? 4.184 4.113 14.016 1.00 87.81 105 LEU A O 1
ATOM 849 N N . GLU A 1 106 ? 4.826 5.722 12.597 1.00 86.62 106 GLU A N 1
ATOM 850 C CA . GLU A 1 106 ? 3.658 6.577 12.846 1.00 86.62 106 GLU A CA 1
ATOM 851 C C . GLU A 1 106 ? 2.359 5.859 12.430 1.00 86.62 106 GLU A C 1
ATOM 853 O O . GLU A 1 106 ? 1.338 5.950 13.113 1.00 86.62 106 GLU A O 1
ATOM 858 N N . PHE A 1 107 ? 2.400 5.064 11.353 1.00 88.31 107 PHE A N 1
ATOM 859 C CA . PHE A 1 107 ? 1.271 4.235 10.933 1.00 88.31 107 PHE A CA 1
ATOM 860 C C . PHE A 1 107 ? 0.950 3.152 11.966 1.00 88.31 107 PHE A C 1
ATOM 862 O O . PHE A 1 107 ? -0.217 2.973 12.327 1.00 88.31 107 PHE A O 1
ATOM 869 N N . ALA A 1 108 ? 1.974 2.484 12.500 1.00 89.88 108 ALA A N 1
ATOM 870 C CA . ALA A 1 108 ? 1.823 1.510 13.574 1.00 89.88 108 ALA A CA 1
ATOM 871 C C . ALA A 1 108 ? 1.250 2.139 14.857 1.00 89.88 108 ALA A C 1
ATOM 873 O O . ALA A 1 108 ? 0.360 1.545 15.467 1.00 89.88 108 ALA A O 1
ATOM 874 N N . ASP A 1 109 ? 1.670 3.349 15.231 1.00 86.31 109 ASP A N 1
ATOM 875 C CA . ASP A 1 109 ? 1.153 4.067 16.405 1.00 86.31 109 ASP A CA 1
ATOM 876 C C . ASP A 1 109 ? -0.332 4.420 16.272 1.00 86.31 109 ASP A C 1
ATOM 878 O O . ASP A 1 109 ? -1.104 4.270 17.229 1.00 86.31 109 ASP A O 1
ATOM 882 N N . VAL A 1 110 ? -0.767 4.845 15.080 1.00 87.62 110 VAL A N 1
ATOM 883 C CA . VAL A 1 110 ? -2.186 5.103 14.790 1.00 87.62 110 VAL A CA 1
ATOM 884 C C . VAL A 1 110 ? -3.001 3.811 14.914 1.00 87.62 110 VAL A C 1
ATOM 886 O O . VAL A 1 110 ? -4.051 3.806 15.569 1.00 87.62 110 VAL A O 1
ATOM 889 N N . LEU A 1 111 ? -2.509 2.702 14.349 1.00 88.62 111 LEU A N 1
ATOM 890 C CA . LEU A 1 111 ? -3.159 1.392 14.467 1.00 88.62 111 LEU A CA 1
ATOM 891 C C . LEU A 1 111 ? -3.228 0.916 15.920 1.00 88.62 111 LEU A C 1
ATOM 893 O O . LEU A 1 111 ? -4.291 0.494 16.380 1.00 88.62 111 LEU A O 1
ATOM 897 N N . TYR A 1 112 ? -2.122 1.022 16.656 1.00 86.88 112 TYR A N 1
ATOM 898 C CA . TYR A 1 112 ? -2.039 0.630 18.058 1.00 86.88 112 TYR A CA 1
ATOM 899 C C . TYR A 1 112 ? -3.004 1.449 18.916 1.00 86.88 112 TYR A C 1
ATOM 901 O O . TYR A 1 112 ? -3.773 0.889 19.698 1.00 86.88 112 TYR A O 1
ATOM 909 N N . THR A 1 113 ? -3.021 2.769 18.736 1.00 86.62 113 THR A N 1
ATOM 910 C CA . THR A 1 113 ? -3.905 3.674 19.480 1.00 86.62 113 THR A CA 1
ATOM 911 C C . THR A 1 113 ? -5.370 3.336 19.227 1.00 86.62 113 THR A C 1
ATOM 913 O O . THR A 1 113 ? -6.164 3.252 20.169 1.00 86.62 113 THR A O 1
ATOM 916 N N . PHE A 1 114 ? -5.736 3.093 17.966 1.00 87.62 114 PHE A N 1
ATOM 917 C CA . PHE A 1 114 ? -7.085 2.678 17.602 1.00 87.62 114 PHE A CA 1
ATOM 918 C C . PHE A 1 114 ? -7.452 1.319 18.215 1.00 87.62 114 PHE A C 1
ATOM 920 O O . PHE A 1 114 ? -8.516 1.190 18.823 1.00 87.62 114 PHE A O 1
ATOM 927 N N . ALA A 1 115 ? -6.583 0.317 18.104 1.00 88.19 115 ALA A N 1
ATOM 928 C CA . ALA A 1 115 ? -6.853 -1.023 18.614 1.00 88.19 115 ALA A CA 1
ATOM 929 C C . ALA A 1 115 ? -6.943 -1.045 20.152 1.00 88.19 115 ALA A C 1
ATOM 931 O O . ALA A 1 115 ? -7.881 -1.622 20.707 1.00 88.19 115 ALA A O 1
ATOM 932 N N . ASN A 1 116 ? -6.048 -0.334 20.843 1.00 85.75 116 ASN A N 1
ATOM 933 C CA . ASN A 1 116 ? -6.074 -0.186 22.297 1.00 85.75 116 ASN A CA 1
ATOM 934 C C . ASN A 1 116 ? -7.342 0.543 22.778 1.00 85.75 116 ASN A C 1
ATOM 936 O O . ASN A 1 116 ? -8.012 0.077 23.699 1.00 85.75 116 ASN A O 1
ATOM 940 N N . ARG A 1 117 ? -7.739 1.645 22.116 1.00 86.94 117 ARG A N 1
ATOM 941 C CA . ARG A 1 117 ? -8.983 2.380 22.431 1.00 86.94 117 ARG A CA 1
ATOM 942 C C . ARG A 1 117 ? -10.221 1.491 22.326 1.00 86.94 117 ARG A C 1
ATOM 944 O O . ARG A 1 117 ? -11.143 1.629 23.127 1.00 86.94 117 ARG A O 1
ATOM 951 N N . ASN A 1 118 ? -10.243 0.595 21.345 1.00 88.50 118 ASN A N 1
ATOM 952 C CA . ASN A 1 118 ? -11.356 -0.322 21.118 1.00 88.50 118 ASN A CA 1
ATOM 953 C C . ASN A 1 118 ? -11.224 -1.639 21.895 1.00 88.50 118 ASN A C 1
ATOM 955 O O . ASN A 1 118 ? -12.024 -2.543 21.666 1.00 88.50 118 ASN A O 1
ATOM 959 N N . LYS A 1 119 ? -10.245 -1.748 22.811 1.00 86.25 119 LYS A N 1
ATOM 960 C CA . LYS A 1 119 ? -9.973 -2.954 23.611 1.00 86.25 119 LYS A CA 1
ATOM 961 C C . LYS A 1 119 ? -9.833 -4.215 22.746 1.00 86.25 119 LYS A C 1
ATOM 963 O O . LYS A 1 119 ? -10.229 -5.301 23.150 1.00 86.25 119 LYS A O 1
ATOM 968 N N . ALA A 1 120 ? -9.297 -4.046 21.538 1.00 81.88 120 ALA A N 1
ATOM 969 C CA . ALA A 1 120 ? -9.114 -5.116 20.562 1.00 81.88 120 ALA A CA 1
ATOM 970 C C . ALA A 1 120 ? -7.764 -5.834 20.718 1.00 81.88 120 ALA A C 1
ATOM 972 O O . ALA A 1 120 ? -7.497 -6.801 20.012 1.00 81.88 120 ALA A O 1
ATOM 973 N N . LEU A 1 121 ? -6.898 -5.338 21.605 1.00 79.94 121 LEU A N 1
ATOM 974 C CA . LEU A 1 121 ? -5.586 -5.906 21.876 1.00 79.94 121 LEU A CA 1
ATOM 975 C C . LEU A 1 121 ? -5.604 -6.658 23.203 1.00 79.94 121 LEU A C 1
ATOM 977 O O . LEU A 1 121 ? -6.113 -6.148 24.201 1.00 79.94 121 LEU A O 1
ATOM 981 N N . ASP A 1 122 ? -4.988 -7.835 23.204 1.00 80.12 122 ASP A N 1
ATOM 982 C CA . ASP A 1 122 ? -4.693 -8.581 24.420 1.00 80.12 122 ASP A CA 1
ATOM 983 C C . ASP A 1 122 ? -3.595 -7.851 25.229 1.00 80.12 122 ASP A C 1
ATOM 985 O O . ASP A 1 122 ? -2.511 -7.589 24.688 1.00 80.12 122 ASP A O 1
ATOM 989 N N . PRO A 1 123 ? -3.840 -7.499 26.506 1.00 75.31 123 PRO A N 1
ATOM 990 C CA . PRO A 1 123 ? -2.836 -6.892 27.375 1.00 75.31 123 PRO A CA 1
ATOM 991 C C . PRO A 1 123 ? -1.522 -7.681 27.469 1.00 75.31 123 PRO A C 1
ATOM 993 O O . PRO A 1 123 ? -0.458 -7.056 27.542 1.00 75.31 123 PRO A O 1
ATOM 996 N N . GLU A 1 124 ? -1.562 -9.019 27.428 1.00 76.69 124 GLU A N 1
ATOM 997 C CA . GLU A 1 124 ? -0.346 -9.846 27.481 1.00 76.69 124 GLU A CA 1
ATOM 998 C C . GLU A 1 124 ? 0.492 -9.696 26.208 1.00 76.69 124 GLU A C 1
ATOM 1000 O O . GLU A 1 124 ? 1.715 -9.525 26.269 1.00 76.69 124 GLU A O 1
ATOM 1005 N N . PHE A 1 125 ? -0.173 -9.659 25.052 1.00 77.12 125 PHE A N 1
ATOM 1006 C CA . PHE A 1 125 ? 0.478 -9.429 23.765 1.00 77.12 125 PHE A CA 1
ATOM 1007 C C . PHE A 1 125 ? 1.182 -8.066 23.723 1.00 77.12 125 PHE A C 1
ATOM 1009 O O . PHE A 1 125 ? 2.330 -7.976 23.284 1.00 77.12 125 PHE A O 1
ATOM 1016 N N . ILE A 1 126 ? 0.542 -7.006 24.236 1.00 71.62 126 ILE A N 1
ATOM 1017 C CA . ILE A 1 126 ? 1.141 -5.661 24.300 1.00 71.62 126 ILE A CA 1
ATOM 1018 C C . ILE A 1 126 ? 2.403 -5.658 25.171 1.00 71.62 126 ILE A C 1
ATOM 1020 O O . ILE A 1 126 ? 3.406 -5.035 24.806 1.00 71.62 126 ILE A O 1
ATOM 1024 N N . LEU A 1 127 ? 2.363 -6.328 26.326 1.00 72.75 127 LEU A N 1
ATOM 1025 C CA . LEU A 1 127 ? 3.488 -6.368 27.259 1.00 72.75 127 LEU A CA 1
ATOM 1026 C C . LEU A 1 127 ? 4.696 -7.090 26.643 1.00 72.75 127 LEU A C 1
ATOM 1028 O O . LEU A 1 127 ? 5.822 -6.592 26.727 1.00 72.75 127 LEU A O 1
ATOM 1032 N N . ALA A 1 128 ? 4.448 -8.208 25.954 1.00 76.12 128 ALA A N 1
ATOM 1033 C CA . 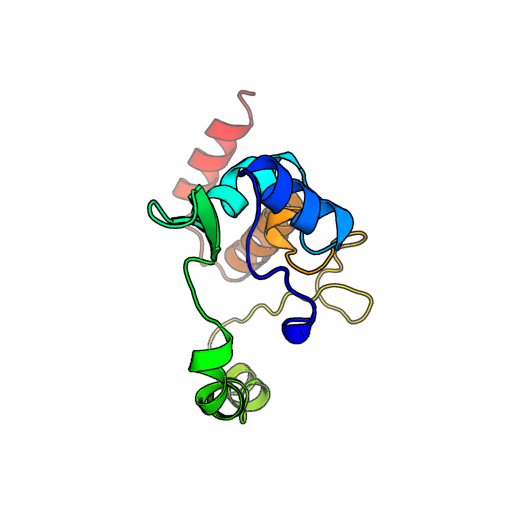ALA A 1 128 ? 5.469 -8.944 25.213 1.00 76.12 128 ALA A CA 1
ATOM 1034 C C . ALA A 1 128 ? 6.092 -8.097 24.089 1.00 76.12 128 ALA A C 1
ATOM 1036 O O . ALA A 1 128 ? 7.312 -8.105 23.901 1.00 76.12 128 ALA A O 1
ATOM 1037 N N . LEU A 1 129 ? 5.270 -7.323 23.372 1.00 71.50 129 LEU A N 1
ATOM 1038 C CA . LEU A 1 129 ? 5.731 -6.448 22.293 1.00 71.50 129 LEU A CA 1
ATOM 1039 C C . LEU A 1 129 ? 6.630 -5.329 22.831 1.00 71.50 129 LEU A C 1
ATOM 1041 O O . LEU A 1 129 ? 7.740 -5.146 22.336 1.00 71.50 129 LEU A O 1
ATOM 1045 N N . LYS A 1 130 ? 6.215 -4.640 23.901 1.00 69.44 130 LYS A N 1
ATOM 1046 C CA . LYS A 1 130 ? 7.028 -3.591 24.541 1.00 69.44 130 LYS A CA 1
ATOM 1047 C C . LYS A 1 130 ? 8.379 -4.128 25.014 1.00 69.44 130 LYS A C 1
ATOM 1049 O O . LYS A 1 130 ? 9.407 -3.542 24.693 1.00 69.44 130 LYS A O 1
ATOM 1054 N N . ALA A 1 131 ? 8.400 -5.283 25.680 1.00 73.50 131 ALA A N 1
ATOM 1055 C CA . ALA A 1 131 ? 9.639 -5.904 26.153 1.00 73.50 131 ALA A CA 1
ATOM 1056 C C . ALA A 1 131 ? 10.631 -6.240 25.021 1.00 73.50 131 ALA A C 1
ATOM 1058 O O . ALA A 1 131 ? 11.844 -6.228 25.244 1.00 73.50 131 ALA A O 1
ATOM 1059 N N . LYS A 1 132 ? 10.130 -6.521 23.810 1.00 70.94 132 LYS A N 1
ATOM 1060 C CA . LYS A 1 132 ? 10.951 -6.809 22.626 1.00 70.94 132 LYS A CA 1
ATOM 1061 C C . LYS A 1 132 ? 11.586 -5.550 22.022 1.00 70.94 132 LYS A C 1
ATOM 1063 O O . LYS A 1 132 ? 12.720 -5.626 21.563 1.00 70.94 132 LYS A O 1
ATOM 1068 N N . TYR A 1 133 ? 10.887 -4.413 22.049 1.00 59.19 133 TYR A N 1
ATOM 1069 C CA . TYR A 1 133 ? 11.350 -3.153 21.444 1.00 59.19 133 TYR A CA 1
ATOM 1070 C C . TYR A 1 133 ? 12.097 -2.216 22.409 1.00 59.19 133 TYR A C 1
ATOM 1072 O O . TYR A 1 133 ? 12.791 -1.322 21.949 1.00 59.19 133 TYR A O 1
ATOM 1080 N N . THR A 1 134 ? 12.024 -2.417 23.731 1.00 54.16 134 THR A N 1
ATOM 1081 C CA . THR A 1 134 ? 12.839 -1.659 24.715 1.00 54.16 134 THR A CA 1
ATOM 1082 C C . THR A 1 134 ? 14.265 -2.221 24.884 1.00 54.16 134 THR A C 1
ATOM 1084 O O . THR A 1 134 ? 15.039 -1.714 25.687 1.00 54.16 134 THR A O 1
ATOM 1087 N N . LYS A 1 135 ? 14.623 -3.291 24.160 1.00 49.22 135 LYS A N 1
ATOM 1088 C CA . LYS A 1 135 ? 15.951 -3.936 24.209 1.00 49.22 135 LYS A CA 1
ATOM 1089 C C . LYS A 1 135 ? 16.825 -3.678 22.967 1.00 49.22 135 LYS A C 1
ATOM 1091 O O . LYS A 1 135 ? 17.786 -4.414 22.756 1.00 49.22 135 LYS A O 1
ATOM 1096 N N . GLN A 1 136 ? 16.500 -2.667 22.165 1.00 41.38 136 GLN A N 1
ATOM 1097 C CA . GLN A 1 136 ? 17.378 -2.106 21.128 1.00 41.38 136 GLN A CA 1
ATOM 1098 C C . GLN A 1 136 ? 17.823 -0.710 21.550 1.00 41.38 136 GLN A C 1
ATOM 1100 O O . GLN A 1 136 ? 18.980 -0.368 21.232 1.00 41.38 136 GLN A O 1
#

InterPro domains:
  IPR016812 Protein phosphatase methylesterase, eukaryotic [PTHR14189] (3-122)
  IPR029058 Alpha/Beta hydrolase fold [G3DSA:3.40.50.1820] (1-125)
  IPR029058 Alpha/Beta hydrolase fold [SSF53474] (63-117)

Nearest PDB structures (foldseek):
  3c5v-assembly1_A  TM=8.468E-01  e=1.376E-06  Homo sapiens
  3c5w-assembly1_P  TM=9.143E-01  e=7.089E-06  Homo sapiens
  3p2m-assembly1_A  TM=7.423E-01  e=1.839E-01  Mycobacterium tuberculosis
  6wyn-assembly1_A  TM=7.368E-01  e=2.725E-01  Mycobacterium tuberculosis H37Rv

Mean predicted aligned error: 7.81 Å

Foldseek 3Di:
DVVPDDFWALDLVRQLVCCCVVLVAVASVLSSVPRVVQWDQDPVVRTTGGPDDVVVCVVCPCVVPVCPVVVQVPDPDDDDDDDEDDDDDQYDPPHGNDSCRHCVPSVVVVVVVSCVVRVVDDPVVVVVVVVVVVPD

Organism: Zancudomyces culisetae (NCBI:txid1213189)